Protein AF-A0A7W0FJI1-F1 (afdb_monomer)

Radius of gyration: 18.06 Å; Cα contacts (8 Å, |Δi|>4): 145; chains: 1; bounding box: 49×47×45 Å

Structure (mmCIF, N/CA/C/O backbone):
data_AF-A0A7W0FJI1-F1
#
_entry.id   AF-A0A7W0FJI1-F1
#
loop_
_atom_site.group_PDB
_atom_site.id
_atom_site.type_symbol
_atom_site.label_atom_id
_atom_site.label_alt_id
_atom_site.label_comp_id
_atom_site.label_asym_id
_atom_site.label_entity_id
_atom_site.label_seq_id
_atom_site.pdbx_PDB_ins_code
_atom_site.Cartn_x
_atom_site.Cartn_y
_atom_site.Cartn_z
_atom_site.occupancy
_atom_site.B_iso_or_equiv
_atom_site.auth_seq_id
_atom_site.auth_comp_id
_atom_site.auth_asym_id
_atom_site.auth_atom_id
_atom_site.pdbx_PDB_model_num
ATOM 1 N N . MET A 1 1 ? -27.247 22.416 16.399 1.00 37.78 1 MET A N 1
ATOM 2 C CA . MET A 1 1 ? -27.527 20.998 16.085 1.00 37.78 1 MET A CA 1
ATOM 3 C C . MET A 1 1 ? -26.183 20.280 15.946 1.00 37.78 1 MET A C 1
ATOM 5 O O . MET A 1 1 ? -25.514 20.449 14.938 1.00 37.78 1 MET A O 1
ATOM 9 N N . LYS A 1 2 ? -25.691 19.634 17.016 1.00 35.78 2 LYS A N 1
ATOM 10 C CA . LYS A 1 2 ? -24.375 18.966 17.032 1.00 35.78 2 LYS A CA 1
ATOM 11 C C . LYS A 1 2 ? -24.451 17.730 16.134 1.00 35.78 2 LYS A C 1
ATOM 13 O O . LYS A 1 2 ? -25.153 16.783 16.472 1.00 35.78 2 LYS A O 1
ATOM 18 N N . THR A 1 3 ? -23.741 17.733 15.011 1.00 39.91 3 THR A N 1
ATOM 19 C CA . THR A 1 3 ? -23.490 16.516 14.236 1.00 39.91 3 THR A CA 1
ATOM 20 C C . THR A 1 3 ? -22.648 15.592 15.107 1.00 39.91 3 THR A C 1
ATOM 22 O O . THR A 1 3 ? -21.445 15.805 15.264 1.00 39.91 3 THR A O 1
ATOM 25 N N . SER A 1 4 ? -23.308 14.628 15.748 1.00 39.97 4 SER A N 1
ATOM 26 C CA . SER A 1 4 ? -22.669 13.514 16.437 1.00 39.97 4 SER A CA 1
ATOM 27 C C . SER A 1 4 ? -21.708 12.863 15.448 1.00 39.97 4 SER A C 1
ATOM 29 O O . SER A 1 4 ? -22.136 12.225 14.487 1.00 39.97 4 SER A O 1
ATOM 31 N N . SER A 1 5 ? -20.408 13.111 15.613 1.00 43.91 5 SER A N 1
ATOM 32 C CA . SER A 1 5 ? -19.402 12.346 14.900 1.00 43.91 5 SER A CA 1
ATOM 33 C C . SER A 1 5 ? -19.561 10.922 15.401 1.00 43.91 5 SER A C 1
ATOM 35 O O . SER A 1 5 ? -19.326 10.639 16.573 1.00 43.91 5 SER A O 1
ATOM 37 N N . SER A 1 6 ? -20.051 10.039 14.536 1.00 47.97 6 SER A N 1
ATOM 38 C CA . SER A 1 6 ? -20.138 8.611 14.805 1.00 47.97 6 SER A CA 1
ATOM 39 C C . SER A 1 6 ? -18.716 8.098 15.032 1.00 47.97 6 SER A C 1
ATOM 41 O O . SER A 1 6 ? -18.022 7.702 14.093 1.00 47.97 6 SER A O 1
ATOM 43 N N . GLN A 1 7 ? -18.234 8.207 16.270 1.00 57.75 7 GLN A N 1
ATOM 44 C CA . GLN A 1 7 ? -16.935 7.701 16.663 1.00 57.75 7 GLN A CA 1
ATOM 45 C C . GLN A 1 7 ? -17.003 6.193 16.498 1.00 57.75 7 GLN A C 1
ATOM 47 O O . GLN A 1 7 ? -17.785 5.500 17.145 1.00 57.75 7 GLN A O 1
ATOM 52 N N . ASN A 1 8 ? -16.228 5.709 15.541 1.00 64.06 8 ASN A N 1
ATOM 53 C CA . ASN A 1 8 ? -16.152 4.306 15.220 1.00 64.06 8 ASN A CA 1
ATOM 54 C C . ASN A 1 8 ? -15.733 3.530 16.483 1.00 64.06 8 ASN A C 1
ATOM 56 O O . ASN A 1 8 ? -14.742 3.910 17.114 1.00 64.06 8 ASN A O 1
ATOM 60 N N . PRO A 1 9 ? -16.476 2.483 16.886 1.00 70.44 9 PRO A N 1
ATOM 61 C CA . PRO A 1 9 ? -16.374 1.906 18.226 1.00 70.44 9 PRO A CA 1
ATOM 62 C C . PRO A 1 9 ? -14.98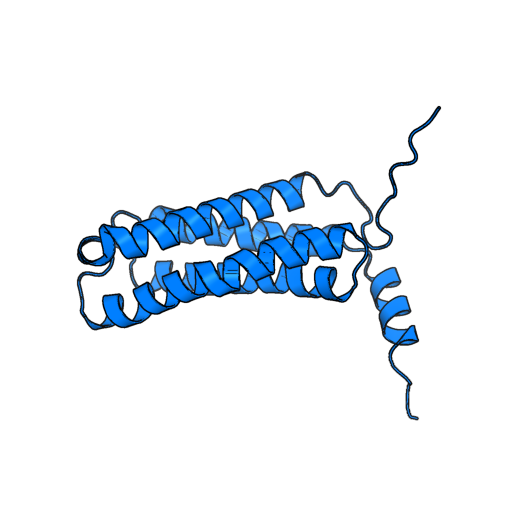0 1.381 18.578 1.00 70.44 9 PRO A C 1
ATOM 64 O O . PRO A 1 9 ? -14.671 1.266 19.762 1.00 70.44 9 PRO A O 1
ATOM 67 N N . PHE A 1 10 ? -14.144 1.089 17.582 1.00 77.69 10 PHE A N 1
ATOM 68 C CA . PHE A 1 10 ? -12.843 0.450 17.758 1.00 77.69 10 PHE A CA 1
ATOM 69 C C . PHE A 1 10 ? -11.651 1.404 17.883 1.00 77.69 10 PHE A C 1
ATOM 71 O O . PHE A 1 10 ? -10.537 0.936 18.110 1.00 77.69 10 PHE A O 1
ATOM 78 N N . PHE A 1 11 ? -11.846 2.717 17.746 1.00 80.31 11 PHE A N 1
ATOM 79 C CA . PHE A 1 11 ? -10.743 3.676 17.752 1.00 80.31 11 PHE A CA 1
ATOM 80 C C . PHE A 1 11 ? -10.870 4.682 18.895 1.00 80.31 11 PHE A C 1
ATOM 82 O O . PHE A 1 11 ? -11.919 5.288 19.094 1.00 80.31 11 PHE A O 1
ATOM 89 N N . ASN A 1 12 ? -9.777 4.881 19.633 1.00 74.06 12 ASN A N 1
ATOM 90 C CA . ASN A 1 12 ? -9.752 5.731 20.831 1.00 74.06 12 ASN A CA 1
ATOM 91 C C . ASN A 1 12 ? -9.415 7.206 20.538 1.00 74.06 12 ASN A C 1
ATOM 93 O O . ASN A 1 12 ? -9.531 8.055 21.418 1.00 74.06 12 ASN A O 1
ATOM 97 N N . ARG A 1 13 ? -8.933 7.522 19.329 1.00 76.69 13 ARG A N 1
ATOM 98 C CA . ARG A 1 13 ? -8.399 8.842 18.945 1.00 76.69 13 ARG A CA 1
ATOM 99 C C . ARG A 1 13 ? -8.689 9.163 17.474 1.00 76.69 13 ARG A C 1
ATOM 101 O O . ARG A 1 13 ? -9.105 8.305 16.703 1.00 76.69 13 ARG A O 1
ATOM 108 N N . SER A 1 14 ? -8.430 10.415 17.086 1.00 80.56 14 SER A N 1
ATOM 109 C CA . SER A 1 14 ? -8.529 10.900 15.701 1.00 80.56 14 SER A CA 1
ATOM 110 C C . SER A 1 14 ? -7.657 10.081 14.741 1.00 80.56 14 SER A C 1
ATOM 112 O O . SER A 1 14 ? -6.447 9.987 14.924 1.00 80.56 14 SER A O 1
ATOM 114 N N . LEU A 1 15 ? -8.263 9.548 13.677 1.00 84.25 15 LEU A N 1
ATOM 115 C CA . LEU A 1 15 ? -7.595 8.704 12.674 1.00 84.25 15 LEU A CA 1
ATOM 116 C C . LEU A 1 15 ? -7.011 9.487 11.498 1.00 84.25 15 LEU A C 1
ATOM 118 O O . LEU A 1 15 ? -6.582 8.882 10.519 1.00 84.25 15 LEU A O 1
ATOM 122 N N . LYS A 1 16 ? -6.995 10.825 11.566 1.00 88.50 16 LYS A N 1
ATOM 123 C CA . LYS A 1 16 ? -6.560 11.674 10.446 1.00 88.50 16 LYS A CA 1
ATOM 124 C C . LYS A 1 16 ? -5.162 11.297 9.955 1.00 88.50 16 LYS A C 1
ATOM 126 O O . LYS A 1 16 ? -4.998 11.050 8.771 1.00 88.50 16 LYS A O 1
ATOM 131 N N . LEU A 1 17 ? -4.189 11.178 10.861 1.00 90.56 17 LEU A N 1
ATOM 132 C CA . LEU A 1 17 ? -2.811 10.853 10.486 1.00 90.56 17 LEU A CA 1
ATOM 133 C C . LEU A 1 17 ? -2.681 9.434 9.909 1.00 90.56 17 LEU A C 1
ATOM 135 O O . LEU A 1 17 ? -2.036 9.258 8.884 1.00 90.56 17 LEU A O 1
ATOM 139 N N . LEU A 1 18 ? -3.330 8.440 10.526 1.00 92.62 18 LEU A N 1
ATOM 140 C CA . LEU A 1 18 ? -3.341 7.056 10.036 1.00 92.62 18 LEU A CA 1
ATOM 141 C C . LEU A 1 18 ? -3.950 6.955 8.628 1.00 92.62 18 LEU A C 1
ATOM 143 O O . LEU A 1 18 ? -3.382 6.300 7.753 1.00 92.62 18 LEU A O 1
ATOM 147 N N . ASN A 1 19 ? -5.083 7.626 8.405 1.00 92.75 19 ASN A N 1
ATOM 148 C CA . ASN A 1 19 ? -5.722 7.709 7.095 1.00 92.75 19 ASN A CA 1
ATOM 149 C C . ASN A 1 19 ? -4.801 8.378 6.079 1.00 92.75 19 ASN A C 1
ATOM 151 O O . ASN A 1 19 ? -4.611 7.831 4.999 1.00 92.75 19 ASN A O 1
ATOM 155 N N . THR A 1 20 ? -4.197 9.516 6.430 1.00 95.31 20 THR A N 1
ATOM 156 C CA . THR A 1 20 ? -3.273 10.222 5.539 1.00 95.31 20 THR A CA 1
ATOM 157 C C . THR A 1 20 ? -2.086 9.343 5.160 1.00 95.31 20 THR A C 1
ATOM 159 O O . THR A 1 20 ? -1.808 9.208 3.975 1.00 95.31 20 THR A O 1
ATOM 162 N N . LEU A 1 21 ? -1.427 8.685 6.121 1.00 95.12 21 LEU A N 1
ATOM 163 C CA . LEU A 1 21 ? -0.314 7.780 5.814 1.00 95.12 21 LEU A CA 1
ATOM 164 C C . LEU A 1 21 ? -0.749 6.600 4.942 1.00 95.12 21 LEU A C 1
ATOM 166 O O . LEU A 1 21 ? -0.023 6.229 4.029 1.00 95.12 21 LEU A O 1
ATOM 170 N N . SER A 1 22 ? -1.937 6.040 5.181 1.00 95.81 22 SER A N 1
ATOM 171 C CA . SER A 1 22 ? -2.453 4.930 4.372 1.00 95.81 22 SER A CA 1
ATOM 172 C C . SER A 1 22 ? -2.797 5.372 2.945 1.00 95.81 22 SER A C 1
ATOM 174 O O . SER A 1 22 ? -2.513 4.648 1.999 1.00 95.81 22 SER A O 1
ATOM 176 N N . ILE A 1 23 ? -3.346 6.580 2.769 1.00 97.00 23 ILE A N 1
ATOM 177 C CA . ILE A 1 23 ? -3.590 7.172 1.444 1.00 97.00 23 ILE A CA 1
ATOM 178 C C . ILE A 1 23 ? -2.265 7.434 0.729 1.00 97.00 23 ILE A C 1
ATOM 180 O O . ILE A 1 23 ? -2.130 7.093 -0.441 1.00 97.00 23 ILE A O 1
ATOM 184 N N . VAL A 1 24 ? -1.273 7.997 1.423 1.00 97.19 24 VAL A N 1
ATOM 185 C CA . VAL A 1 24 ? 0.061 8.215 0.850 1.00 97.19 24 VAL A CA 1
ATOM 186 C C . VAL A 1 24 ? 0.695 6.879 0.455 1.00 97.19 24 VAL A C 1
ATOM 188 O O . VAL A 1 24 ? 1.206 6.772 -0.654 1.00 97.19 24 VAL A O 1
ATOM 191 N N . ALA A 1 25 ? 0.600 5.842 1.293 1.00 96.62 25 ALA A N 1
ATOM 192 C CA . ALA A 1 25 ? 1.067 4.497 0.956 1.00 96.62 25 ALA A CA 1
ATOM 193 C C . ALA A 1 25 ? 0.347 3.927 -0.277 1.00 96.62 25 ALA A C 1
ATOM 195 O O . ALA A 1 25 ? 0.997 3.373 -1.156 1.00 96.62 25 ALA A O 1
ATOM 196 N N . ALA A 1 26 ? -0.974 4.105 -0.380 1.00 97.38 26 ALA A N 1
ATOM 197 C CA . ALA A 1 26 ? -1.760 3.669 -1.533 1.00 97.38 26 ALA A CA 1
ATOM 198 C C . ALA A 1 26 ? -1.342 4.388 -2.827 1.00 97.38 26 ALA A C 1
ATOM 200 O O . ALA A 1 26 ? -1.170 3.746 -3.862 1.00 97.38 26 ALA A O 1
ATOM 201 N N . ILE A 1 27 ? -1.144 5.709 -2.768 1.00 97.44 27 ILE A N 1
ATOM 202 C CA . ILE A 1 27 ? -0.701 6.513 -3.916 1.00 97.44 27 ILE A CA 1
ATOM 203 C C . ILE A 1 27 ? 0.709 6.105 -4.337 1.00 97.44 27 ILE A C 1
ATOM 205 O O . ILE A 1 27 ? 0.949 5.888 -5.522 1.00 97.44 27 ILE A O 1
ATOM 209 N N . LEU A 1 28 ? 1.636 5.972 -3.387 1.00 95.88 28 LEU A N 1
ATOM 210 C CA . LEU A 1 28 ? 3.000 5.557 -3.695 1.00 95.88 28 LEU A CA 1
ATOM 211 C C . LEU A 1 28 ? 3.033 4.132 -4.270 1.00 95.88 28 LEU A C 1
ATOM 213 O O . LEU A 1 28 ? 3.740 3.907 -5.250 1.00 95.88 28 LEU A O 1
ATOM 217 N N . LEU A 1 29 ? 2.219 3.201 -3.756 1.00 96.62 29 LEU A N 1
ATOM 218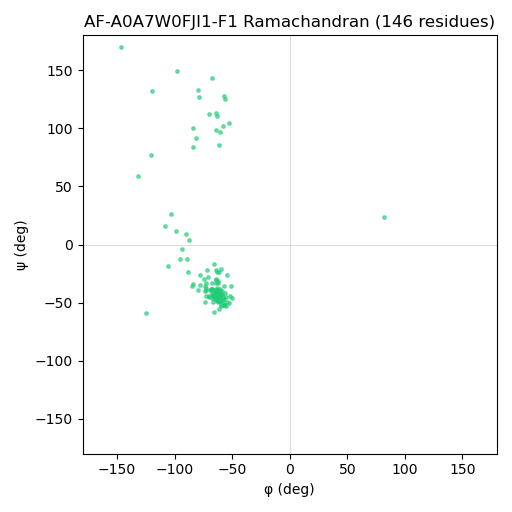 C CA . LEU A 1 29 ? 2.087 1.845 -4.300 1.00 96.62 29 LEU A CA 1
ATOM 219 C C . LEU A 1 29 ? 1.557 1.864 -5.738 1.00 96.62 29 LEU A C 1
ATOM 221 O O . LEU A 1 29 ? 2.109 1.188 -6.605 1.00 96.62 29 LEU A O 1
ATOM 225 N N . LEU A 1 30 ? 0.513 2.655 -5.996 1.00 97.44 30 LEU A N 1
ATOM 226 C CA . LEU A 1 30 ? -0.073 2.829 -7.324 1.00 97.44 30 LEU A CA 1
ATOM 227 C C . LEU A 1 30 ? 0.958 3.384 -8.314 1.00 97.44 30 LEU A C 1
ATOM 229 O O . LEU A 1 30 ? 1.178 2.797 -9.371 1.00 97.44 30 LEU A O 1
ATOM 233 N N . VAL A 1 31 ? 1.605 4.497 -7.963 1.00 95.94 31 VAL A N 1
ATOM 234 C CA . VAL A 1 31 ? 2.572 5.176 -8.836 1.00 95.94 31 VAL A CA 1
ATOM 235 C C . VAL A 1 31 ? 3.799 4.300 -9.069 1.00 95.94 31 VAL A C 1
ATOM 237 O O . VAL A 1 31 ? 4.208 4.135 -10.215 1.00 95.94 31 VAL A O 1
ATOM 240 N N . SER A 1 32 ? 4.362 3.696 -8.019 1.00 93.56 32 SER A N 1
ATOM 241 C CA . SER A 1 32 ? 5.537 2.825 -8.147 1.00 93.56 32 SER A CA 1
ATOM 242 C C . SER A 1 32 ? 5.253 1.587 -8.997 1.00 93.56 32 SER A C 1
ATOM 244 O O . SER A 1 32 ? 6.067 1.270 -9.858 1.00 93.56 32 SER A O 1
ATOM 246 N N . SER A 1 33 ? 4.087 0.951 -8.839 1.00 95.38 33 SER A N 1
ATOM 247 C CA . SER A 1 33 ? 3.712 -0.225 -9.641 1.00 95.38 33 SER A CA 1
ATOM 248 C C . SER A 1 33 ? 3.437 0.140 -11.106 1.00 95.38 33 SER A C 1
ATOM 250 O O . SER A 1 33 ? 3.842 -0.581 -12.014 1.00 95.38 33 SER A O 1
ATOM 252 N N . ILE A 1 34 ? 2.793 1.285 -11.375 1.00 96.44 34 ILE A N 1
ATOM 253 C CA . ILE A 1 34 ? 2.585 1.766 -12.754 1.00 96.44 34 ILE A CA 1
ATOM 254 C C . ILE A 1 34 ? 3.926 2.084 -13.422 1.00 96.44 34 ILE A C 1
ATOM 256 O O . ILE A 1 34 ? 4.156 1.670 -14.559 1.00 96.44 34 ILE A O 1
ATOM 260 N N . LEU A 1 35 ? 4.819 2.796 -12.727 1.00 94.19 35 LEU A N 1
ATOM 261 C CA . LEU A 1 35 ? 6.150 3.111 -13.246 1.00 94.19 35 LEU A CA 1
ATOM 262 C C . LEU A 1 35 ? 6.989 1.845 -13.449 1.00 94.19 35 LEU A C 1
ATOM 264 O O . LEU A 1 35 ? 7.654 1.743 -14.476 1.00 94.19 35 LEU A O 1
ATOM 268 N N . GLY A 1 36 ? 6.906 0.875 -12.534 1.00 92.81 36 GLY A N 1
ATOM 269 C CA . GLY A 1 36 ? 7.536 -0.445 -12.644 1.00 92.81 36 GLY A CA 1
ATOM 270 C C . GLY A 1 36 ? 7.141 -1.174 -13.925 1.00 92.81 36 GLY A C 1
ATOM 271 O O . GLY A 1 36 ? 8.000 -1.648 -14.667 1.00 92.81 36 GLY A O 1
ATOM 272 N N . ILE A 1 37 ? 5.851 -1.167 -14.266 1.00 95.31 37 ILE A N 1
ATOM 273 C CA . ILE A 1 37 ? 5.340 -1.793 -15.493 1.00 95.31 37 ILE A CA 1
ATOM 274 C C . ILE A 1 37 ? 5.721 -0.986 -16.743 1.00 95.31 37 ILE A C 1
ATOM 276 O O . ILE A 1 37 ? 6.128 -1.569 -17.754 1.00 95.31 37 ILE A O 1
ATOM 280 N N . TRP A 1 38 ? 5.588 0.342 -16.700 1.00 95.62 38 TRP A N 1
ATOM 281 C CA . TRP A 1 38 ? 5.794 1.204 -17.868 1.00 95.62 38 TRP A CA 1
ATOM 282 C C . TRP A 1 38 ? 7.275 1.343 -18.240 1.00 95.62 38 TRP A C 1
ATOM 284 O O . TRP A 1 38 ? 7.637 1.258 -19.412 1.00 95.62 38 TRP A O 1
ATOM 294 N N . LEU A 1 39 ? 8.146 1.466 -17.236 1.00 93.69 39 LEU A N 1
ATOM 295 C CA . LEU A 1 39 ? 9.598 1.605 -17.371 1.00 93.69 39 LEU A CA 1
ATOM 296 C C . LEU A 1 39 ? 10.336 0.295 -17.049 1.00 93.69 39 LEU A C 1
ATOM 298 O O . LEU A 1 39 ? 11.507 0.312 -16.670 1.00 93.69 39 LEU A O 1
ATOM 302 N N . ARG A 1 40 ? 9.674 -0.855 -17.229 1.00 91.69 40 ARG A N 1
ATOM 303 C CA . ARG A 1 40 ? 10.162 -2.184 -16.814 1.00 91.69 40 ARG A CA 1
ATOM 304 C C . ARG A 1 40 ? 11.577 -2.533 -17.269 1.00 91.69 40 ARG A C 1
ATOM 306 O O . ARG A 1 40 ? 12.297 -3.173 -16.524 1.00 91.69 40 ARG A O 1
ATOM 313 N N . ILE A 1 41 ? 11.997 -2.102 -18.460 1.00 88.88 41 ILE A N 1
ATOM 314 C CA . ILE A 1 41 ? 13.342 -2.395 -18.993 1.00 88.88 41 ILE A CA 1
ATOM 315 C C . ILE A 1 41 ? 14.414 -1.572 -18.257 1.00 88.88 41 ILE A C 1
ATOM 317 O O . ILE A 1 41 ? 15.527 -2.043 -18.051 1.00 88.88 41 ILE A O 1
ATOM 321 N N . MET A 1 42 ? 14.071 -0.351 -17.837 1.00 89.19 42 MET A N 1
ATOM 322 C CA . MET A 1 42 ? 14.969 0.545 -17.106 1.00 89.19 42 MET A CA 1
ATOM 323 C C . MET A 1 42 ? 15.059 0.167 -15.623 1.00 89.19 42 MET A C 1
ATOM 325 O O . MET A 1 42 ? 16.132 0.252 -15.033 1.00 89.19 42 MET A O 1
ATOM 329 N N . ILE A 1 43 ? 13.934 -0.228 -15.019 1.00 89.44 43 ILE A N 1
ATOM 330 C CA . ILE A 1 43 ? 13.848 -0.543 -13.586 1.00 89.44 43 ILE A CA 1
ATOM 331 C C . ILE A 1 43 ? 14.268 -1.997 -13.311 1.00 89.44 43 ILE A C 1
ATOM 333 O O . ILE A 1 43 ? 14.923 -2.257 -12.303 1.00 89.44 43 ILE A O 1
ATOM 337 N N . TYR A 1 44 ? 13.953 -2.929 -14.218 1.00 92.50 44 TYR A N 1
ATOM 338 C CA . TYR A 1 44 ? 14.234 -4.364 -14.093 1.00 92.50 44 TYR A CA 1
ATOM 339 C C . TYR A 1 44 ? 15.119 -4.859 -15.252 1.00 92.50 44 TYR A C 1
ATOM 341 O O . TYR A 1 44 ? 14.625 -5.487 -16.190 1.00 92.50 44 TYR A O 1
ATOM 349 N N . PRO A 1 45 ? 16.435 -4.585 -15.216 1.00 89.25 45 PRO A N 1
ATOM 350 C CA . PRO A 1 45 ? 17.320 -4.840 -16.352 1.00 89.25 45 PRO A CA 1
ATOM 351 C C . PRO A 1 45 ? 17.601 -6.327 -16.607 1.00 89.25 45 PRO A C 1
ATOM 353 O O . PRO A 1 45 ? 17.968 -6.685 -17.725 1.00 89.25 45 PRO A O 1
ATOM 356 N N . THR A 1 46 ? 17.444 -7.203 -15.605 1.00 92.19 46 THR A N 1
ATOM 357 C CA . THR A 1 46 ? 17.659 -8.649 -15.784 1.00 92.19 46 THR A CA 1
ATOM 358 C C . THR A 1 46 ? 16.338 -9.395 -16.006 1.00 92.19 46 THR A C 1
ATOM 360 O O . THR A 1 46 ? 15.304 -8.990 -15.461 1.00 92.19 46 THR A O 1
ATOM 363 N N . PRO A 1 47 ? 16.339 -10.509 -16.764 1.00 92.56 47 PRO A N 1
ATOM 364 C CA . PRO A 1 47 ? 15.135 -11.312 -16.992 1.00 92.56 47 PRO A CA 1
ATOM 365 C C . PRO A 1 47 ? 14.480 -11.817 -15.700 1.00 92.56 47 PRO A C 1
ATOM 367 O O . PRO A 1 47 ? 13.252 -11.885 -15.609 1.00 92.56 47 PRO A O 1
ATOM 370 N N . GLU A 1 48 ? 15.285 -12.149 -14.689 1.00 92.50 48 GLU A N 1
ATOM 371 C CA . GLU A 1 48 ? 14.822 -12.639 -13.388 1.00 92.50 48 GLU A CA 1
ATOM 372 C C . GLU A 1 48 ? 14.082 -11.540 -12.622 1.00 92.50 48 GLU A C 1
ATOM 374 O O . GLU A 1 48 ? 12.984 -11.778 -12.105 1.00 92.50 48 GLU A O 1
ATOM 379 N N . LEU A 1 49 ? 14.650 -10.326 -12.593 1.00 92.56 49 LEU A N 1
ATOM 380 C CA . LEU A 1 49 ? 14.022 -9.153 -11.985 1.00 92.56 49 LEU A CA 1
ATOM 381 C C . LEU A 1 49 ? 12.730 -8.801 -12.715 1.00 92.56 49 LEU A C 1
ATOM 383 O O . LEU A 1 49 ? 11.703 -8.602 -12.073 1.00 92.56 49 LEU A O 1
ATOM 387 N N . LEU A 1 50 ? 12.757 -8.780 -14.049 1.00 93.62 50 LEU A N 1
ATOM 388 C CA . LEU A 1 50 ? 11.604 -8.405 -14.859 1.00 93.62 50 LEU A CA 1
ATOM 389 C C . LEU A 1 50 ? 10.438 -9.365 -14.627 1.00 93.62 50 LEU A C 1
ATOM 391 O O . LEU A 1 50 ? 9.325 -8.926 -14.347 1.00 93.62 50 LEU A O 1
ATOM 395 N N . LYS A 1 51 ? 10.685 -10.678 -14.673 1.00 93.12 51 LYS A N 1
ATOM 396 C CA . LYS A 1 51 ? 9.640 -11.679 -14.422 1.00 93.12 51 LYS A CA 1
ATOM 397 C C . LYS A 1 51 ? 9.072 -11.564 -13.004 1.00 93.12 51 LYS A C 1
ATOM 399 O O . LYS A 1 51 ? 7.856 -11.643 -12.824 1.00 93.12 51 LYS A O 1
ATOM 404 N N . THR A 1 52 ? 9.938 -11.383 -12.011 1.00 93.19 52 THR A N 1
ATOM 405 C CA . THR A 1 52 ? 9.545 -11.375 -10.595 1.00 93.19 52 THR A CA 1
ATOM 406 C C . THR A 1 52 ? 8.811 -10.092 -10.217 1.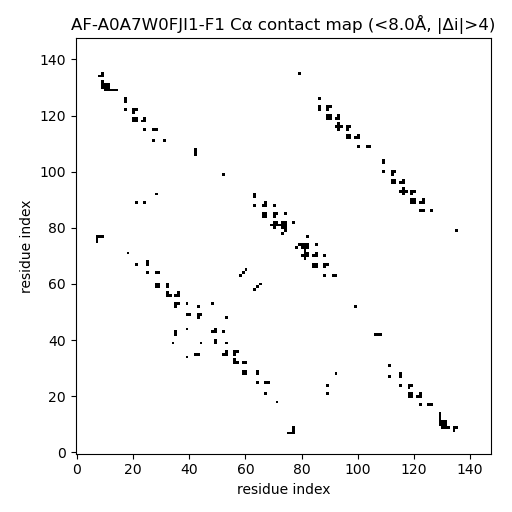00 93.19 52 THR A C 1
ATOM 408 O O . THR A 1 52 ? 7.731 -10.150 -9.630 1.00 93.19 52 THR A O 1
ATOM 411 N N . PHE A 1 53 ? 9.364 -8.932 -10.564 1.00 94.44 53 PHE A N 1
ATOM 412 C CA . PHE A 1 53 ? 8.863 -7.645 -10.095 1.00 94.44 53 PHE A CA 1
ATOM 413 C C . PHE A 1 53 ? 7.702 -7.107 -10.924 1.00 94.44 53 PHE A C 1
ATOM 415 O O . PHE A 1 53 ? 6.757 -6.606 -10.330 1.00 94.44 53 PHE A O 1
ATOM 422 N N . VAL A 1 54 ? 7.652 -7.346 -12.240 1.00 95.06 54 VAL A N 1
ATOM 423 C CA . VAL A 1 54 ? 6.455 -6.988 -13.029 1.00 95.06 54 VAL A CA 1
ATOM 424 C C . VAL A 1 54 ? 5.236 -7.790 -12.562 1.00 95.06 54 VAL A C 1
ATOM 426 O O . VAL A 1 54 ? 4.142 -7.243 -12.442 1.00 95.06 54 VAL A O 1
ATOM 429 N N . SER A 1 55 ? 5.412 -9.079 -12.246 1.00 94.25 55 SER A N 1
ATOM 430 C CA . SER A 1 55 ? 4.324 -9.899 -11.693 1.00 94.25 55 SER A CA 1
ATOM 431 C C . SER A 1 55 ? 3.856 -9.373 -10.331 1.00 94.25 55 SER A C 1
ATOM 433 O O . SER A 1 55 ? 2.653 -9.333 -10.068 1.00 94.25 55 SER A O 1
ATOM 435 N N . ASN A 1 56 ? 4.789 -8.926 -9.483 1.00 95.50 56 ASN A N 1
ATOM 436 C CA . ASN A 1 56 ? 4.458 -8.297 -8.205 1.00 95.50 56 ASN A CA 1
ATOM 437 C C . ASN A 1 56 ? 3.775 -6.936 -8.381 1.00 95.50 56 ASN A C 1
ATOM 4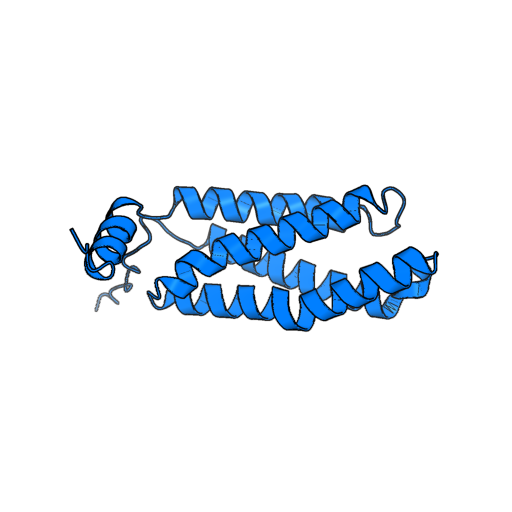39 O O . ASN A 1 56 ? 2.813 -6.672 -7.671 1.00 95.50 56 ASN A O 1
ATOM 443 N N . ASP A 1 57 ? 4.180 -6.103 -9.341 1.00 96.31 57 ASP A N 1
ATOM 444 C CA . ASP A 1 57 ? 3.522 -4.819 -9.619 1.00 96.31 57 ASP A CA 1
ATOM 445 C C . ASP A 1 57 ? 2.067 -5.022 -10.057 1.00 96.31 57 ASP A C 1
ATOM 447 O O . ASP A 1 57 ? 1.161 -4.329 -9.591 1.00 96.31 57 ASP A O 1
ATOM 451 N N . VAL A 1 58 ? 1.812 -6.027 -10.898 1.00 96.94 58 VAL A N 1
ATOM 452 C CA . VAL A 1 58 ? 0.446 -6.404 -11.284 1.00 96.94 58 VAL A CA 1
ATOM 453 C C . VAL A 1 58 ? -0.350 -6.879 -10.063 1.00 96.94 58 VAL A C 1
ATOM 455 O O . VAL A 1 58 ? -1.487 -6.444 -9.867 1.00 96.94 58 VAL A O 1
ATOM 458 N N . ALA A 1 59 ? 0.238 -7.718 -9.204 1.00 96.50 59 ALA A N 1
ATOM 459 C CA . ALA A 1 59 ? -0.407 -8.157 -7.966 1.00 96.50 59 ALA A CA 1
ATOM 460 C C . ALA A 1 59 ? -0.671 -6.988 -6.999 1.00 96.50 59 ALA A C 1
ATOM 462 O O . ALA A 1 59 ? -1.742 -6.908 -6.398 1.00 96.50 59 ALA A O 1
ATOM 463 N N . ASN A 1 60 ? 0.250 -6.032 -6.892 1.00 96.50 60 ASN A N 1
ATOM 464 C CA . ASN A 1 60 ? 0.087 -4.832 -6.079 1.00 96.50 60 ASN A CA 1
ATOM 465 C C . ASN A 1 60 ? -1.106 -3.997 -6.558 1.00 96.50 60 ASN A C 1
ATOM 467 O O . ASN A 1 60 ? -1.896 -3.540 -5.733 1.00 96.50 60 ASN A O 1
ATOM 471 N N . LEU A 1 61 ? -1.281 -3.838 -7.872 1.00 97.19 61 LEU A N 1
ATOM 472 C CA . LEU A 1 61 ? -2.392 -3.074 -8.446 1.00 97.19 61 LEU A CA 1
ATOM 473 C C . LEU A 1 61 ? -3.742 -3.790 -8.330 1.00 97.19 61 LEU A C 1
ATOM 475 O O . LEU A 1 61 ? -4.751 -3.141 -8.063 1.00 97.19 61 LEU A O 1
ATOM 479 N N . LEU A 1 62 ? -3.772 -5.110 -8.526 1.00 97.31 62 LEU A N 1
ATOM 480 C CA . LEU A 1 62 ? -5.017 -5.887 -8.540 1.00 97.31 62 LEU A CA 1
ATOM 481 C C . LEU A 1 62 ? -5.446 -6.393 -7.160 1.00 97.31 62 LEU A C 1
ATOM 483 O O . LEU A 1 62 ? -6.624 -6.676 -6.954 1.00 97.31 62 LEU A O 1
ATOM 487 N N . ILE A 1 63 ? -4.509 -6.527 -6.222 1.00 95.88 63 ILE A N 1
ATOM 488 C CA . ILE A 1 63 ? -4.747 -7.137 -4.910 1.00 95.88 63 ILE A CA 1
ATOM 489 C C . ILE A 1 63 ? -4.341 -6.173 -3.798 1.00 95.88 63 ILE A C 1
ATOM 491 O O . ILE A 1 63 ? -5.187 -5.791 -2.991 1.00 95.88 63 ILE A O 1
ATOM 495 N N . GLY A 1 64 ? -3.078 -5.739 -3.767 1.00 94.88 64 GLY A N 1
ATOM 496 C CA . GLY A 1 64 ? -2.549 -4.906 -2.678 1.00 94.88 64 GLY A CA 1
ATOM 497 C C . GLY A 1 64 ? -3.327 -3.602 -2.481 1.00 94.88 64 GLY A C 1
ATOM 498 O O . GLY A 1 64 ? -3.807 -3.307 -1.383 1.00 94.88 64 GLY A O 1
ATOM 499 N N . LEU A 1 65 ? -3.504 -2.845 -3.563 1.00 96.56 65 LEU A N 1
ATOM 500 C CA . LEU A 1 65 ? -4.190 -1.559 -3.562 1.00 96.56 65 LEU A CA 1
ATOM 501 C C . LEU A 1 65 ? -5.695 -1.701 -3.249 1.00 96.56 65 LEU A C 1
ATOM 503 O O . LEU A 1 65 ? -6.160 -1.014 -2.332 1.00 96.56 65 LEU A O 1
ATOM 507 N N . PRO A 1 66 ? -6.465 -2.600 -3.902 1.00 97.31 66 PRO A N 1
ATOM 508 C CA . PRO A 1 66 ? -7.864 -2.825 -3.547 1.00 97.31 66 PRO A CA 1
ATOM 509 C C . PRO A 1 66 ? -8.053 -3.276 -2.102 1.00 97.31 66 PRO A C 1
ATOM 511 O O . PRO A 1 66 ? -8.926 -2.741 -1.420 1.00 97.31 66 PRO A O 1
ATOM 514 N N . ILE A 1 67 ? -7.226 -4.199 -1.597 1.00 96.75 67 ILE A N 1
ATOM 515 C CA . ILE A 1 67 ? -7.323 -4.657 -0.206 1.00 96.75 67 ILE A CA 1
ATOM 516 C C . ILE A 1 67 ? -7.096 -3.492 0.758 1.00 96.75 67 ILE A C 1
ATOM 518 O O . ILE A 1 67 ? -7.863 -3.352 1.712 1.00 96.75 67 ILE A O 1
ATOM 522 N N . LEU A 1 68 ? -6.106 -2.625 0.518 1.00 96.88 68 LEU A N 1
ATOM 523 C CA . LEU A 1 68 ? -5.876 -1.462 1.376 1.00 96.88 68 LEU A CA 1
ATOM 524 C C . LEU A 1 68 ? -7.082 -0.507 1.360 1.00 96.88 68 LEU A C 1
ATOM 526 O O . LEU A 1 68 ? -7.601 -0.164 2.419 1.00 96.88 68 LEU A O 1
ATOM 530 N N . ILE A 1 69 ? -7.592 -0.133 0.184 1.00 96.81 69 ILE A N 1
ATOM 531 C CA . ILE A 1 69 ? -8.720 0.810 0.068 1.00 96.81 69 ILE A CA 1
ATOM 532 C C . ILE A 1 69 ? -10.000 0.229 0.688 1.00 96.81 69 ILE A C 1
ATOM 534 O O . ILE A 1 69 ? -10.691 0.905 1.459 1.00 96.81 69 ILE A O 1
ATOM 538 N N . ILE A 1 70 ? -10.319 -1.030 0.379 1.00 96.81 70 ILE A N 1
ATOM 539 C CA . ILE A 1 70 ? -11.528 -1.702 0.869 1.00 96.81 70 ILE A CA 1
ATOM 540 C C . ILE A 1 70 ? -11.442 -1.912 2.381 1.00 96.81 70 ILE A C 1
ATOM 542 O O . ILE A 1 70 ? -12.419 -1.644 3.081 1.00 96.81 70 ILE A O 1
ATOM 546 N N . SER A 1 71 ? -10.291 -2.345 2.904 1.00 95.31 71 SER A N 1
ATOM 547 C CA . SER A 1 71 ? -10.104 -2.538 4.347 1.00 95.31 71 SER A CA 1
ATOM 548 C C . SER A 1 71 ? -10.214 -1.223 5.114 1.00 95.31 71 SER A C 1
ATOM 550 O O . SER A 1 71 ? -10.926 -1.181 6.116 1.00 95.31 71 SER A O 1
ATOM 552 N N . MET A 1 72 ? -9.637 -0.130 4.601 1.00 93.88 72 MET A N 1
ATOM 553 C CA . MET A 1 72 ? -9.805 1.218 5.155 1.00 93.88 72 MET A CA 1
ATOM 554 C C . MET A 1 72 ? -11.279 1.627 5.219 1.00 93.88 72 MET A C 1
ATOM 556 O O . MET A 1 72 ? -11.778 2.013 6.280 1.00 93.88 72 MET A O 1
ATOM 560 N N . ALA A 1 73 ? -12.000 1.515 4.101 1.00 92.75 73 ALA A N 1
ATOM 561 C CA . ALA A 1 73 ? -13.411 1.887 4.032 1.00 92.75 73 ALA A CA 1
ATOM 562 C C . ALA A 1 73 ? -14.284 1.011 4.948 1.00 92.75 73 ALA A C 1
ATOM 564 O O . ALA A 1 73 ? -15.160 1.517 5.653 1.00 92.75 73 ALA A O 1
ATOM 565 N N . ALA A 1 74 ? -14.036 -0.299 4.977 1.00 91.88 74 ALA A N 1
ATOM 566 C CA . ALA A 1 74 ? -14.753 -1.241 5.827 1.00 91.88 74 ALA A CA 1
ATOM 567 C C . ALA A 1 74 ? -14.466 -0.993 7.316 1.00 91.88 74 ALA A C 1
ATOM 569 O O . ALA A 1 74 ? -15.398 -0.964 8.124 1.00 91.88 74 ALA A O 1
ATOM 570 N N . ALA A 1 75 ? -13.205 -0.751 7.681 1.00 89.94 75 ALA A N 1
ATOM 571 C CA . ALA A 1 75 ? -12.811 -0.419 9.044 1.00 89.94 75 ALA A CA 1
ATOM 572 C C . ALA A 1 75 ? -13.502 0.861 9.509 1.00 89.94 75 ALA A C 1
ATOM 574 O O . ALA A 1 75 ? -14.065 0.869 10.599 1.00 89.94 75 ALA A O 1
ATOM 575 N N . GLN A 1 76 ? -13.555 1.902 8.669 1.00 86.38 76 GLN A N 1
ATOM 576 C CA . GLN A 1 76 ? -14.249 3.164 8.961 1.00 86.38 76 GLN A CA 1
ATOM 577 C C . GLN A 1 76 ? -15.769 3.007 9.136 1.00 86.38 76 GLN A C 1
ATOM 579 O O . GLN A 1 76 ? -16.375 3.800 9.856 1.00 86.38 76 GLN A O 1
ATOM 584 N N . ARG A 1 77 ? -16.369 1.960 8.560 1.00 87.00 77 ARG A N 1
ATOM 585 C CA . ARG A 1 77 ? -17.782 1.585 8.753 1.00 87.00 77 ARG A CA 1
ATOM 586 C C . ARG A 1 77 ? -18.018 0.673 9.967 1.00 87.00 77 ARG A C 1
ATOM 588 O O . ARG A 1 77 ? -19.140 0.234 10.188 1.00 87.00 77 ARG A O 1
ATOM 595 N N . GLY A 1 78 ? -16.980 0.374 10.752 1.00 85.25 78 GLY A N 1
ATOM 596 C CA . GLY A 1 78 ? -17.074 -0.474 11.944 1.00 85.25 78 GLY A CA 1
ATOM 597 C C . GLY A 1 78 ? -17.034 -1.977 11.645 1.00 85.25 78 GLY A C 1
ATOM 598 O O . GLY A 1 78 ? -17.533 -2.772 12.443 1.00 85.25 78 GLY A O 1
ATOM 599 N N . SER A 1 79 ? -16.463 -2.388 10.507 1.00 88.06 79 SER A N 1
ATOM 600 C CA . SER A 1 79 ? -16.209 -3.803 10.215 1.00 88.06 79 SER A CA 1
ATOM 601 C C . SER A 1 79 ? -14.965 -4.297 10.949 1.00 88.06 79 SER A C 1
ATOM 603 O O . SER A 1 79 ? -13.883 -3.733 10.790 1.00 88.06 79 SER A O 1
ATOM 605 N N . LEU A 1 80 ? -15.109 -5.395 11.696 1.00 85.94 80 LEU A N 1
ATOM 606 C CA . LEU A 1 80 ? -13.992 -6.047 12.382 1.00 85.94 80 LEU A CA 1
ATOM 607 C C . LEU A 1 80 ? -13.011 -6.679 11.385 1.00 85.94 80 LEU A C 1
ATOM 609 O O . LEU A 1 80 ? -11.804 -6.561 11.558 1.00 85.94 80 LEU A O 1
ATOM 613 N N . VAL A 1 81 ? -13.520 -7.265 10.296 1.00 88.56 81 VAL A N 1
ATOM 614 C CA . VAL A 1 81 ? -12.683 -7.812 9.216 1.00 88.56 81 VAL A CA 1
ATOM 615 C C . VAL A 1 81 ? -11.886 -6.696 8.546 1.00 88.56 81 VAL A C 1
ATOM 617 O O . VAL A 1 81 ? -10.678 -6.815 8.403 1.00 88.56 81 VAL A O 1
ATOM 620 N N . GLY A 1 82 ? -12.531 -5.573 8.206 1.00 90.25 82 GLY A N 1
ATOM 621 C CA . GLY A 1 82 ? -11.833 -4.415 7.636 1.00 90.25 82 GLY A CA 1
ATOM 622 C C . GLY A 1 82 ? -10.746 -3.879 8.565 1.00 90.25 82 GLY A C 1
ATOM 623 O O . GLY A 1 82 ? -9.644 -3.565 8.120 1.00 90.25 82 GLY A O 1
ATOM 624 N N . LEU A 1 83 ? -11.037 -3.844 9.867 1.00 89.81 83 LEU A N 1
ATOM 625 C CA . LEU A 1 83 ? -10.092 -3.417 10.888 1.00 89.81 83 LEU A CA 1
ATOM 626 C C . LEU A 1 83 ? -8.872 -4.343 10.972 1.00 89.81 83 LEU A C 1
ATOM 628 O O . LEU A 1 83 ? -7.759 -3.842 11.049 1.00 89.81 83 LEU A O 1
ATOM 632 N N . LEU A 1 84 ? -9.047 -5.664 10.911 1.00 90.31 84 LEU A N 1
ATOM 633 C CA . LEU A 1 84 ? -7.928 -6.616 10.914 1.00 90.31 84 LEU A CA 1
ATOM 634 C C . LEU A 1 84 ? -7.153 -6.619 9.586 1.00 90.31 84 LEU A C 1
ATOM 636 O O . LEU A 1 84 ? -5.927 -6.720 9.582 1.00 90.31 84 LEU A O 1
ATOM 640 N N . CYS A 1 85 ? -7.849 -6.474 8.458 1.00 95.31 85 CYS A N 1
ATOM 641 C CA . CYS A 1 85 ? -7.229 -6.481 7.135 1.00 95.31 85 CYS A CA 1
ATOM 642 C C . CYS A 1 85 ? -6.408 -5.220 6.848 1.00 95.31 85 CYS A C 1
ATOM 644 O O . CYS A 1 85 ? -5.449 -5.303 6.091 1.00 95.31 85 CYS A O 1
ATOM 646 N N . TRP A 1 86 ? -6.735 -4.068 7.437 1.00 94.94 86 TRP A N 1
ATOM 647 C CA . TRP A 1 86 ? -6.014 -2.815 7.186 1.00 94.94 86 TRP A CA 1
ATOM 648 C C . TRP A 1 86 ? -4.526 -2.860 7.589 1.00 94.94 86 TRP A C 1
ATOM 650 O O . TRP A 1 86 ? -3.679 -2.634 6.720 1.00 94.94 86 TRP A O 1
ATOM 660 N N . PRO A 1 87 ? -4.139 -3.197 8.836 1.00 94.56 87 PRO A N 1
ATOM 661 C CA . PRO A 1 87 ? -2.729 -3.350 9.185 1.00 94.56 87 PRO A CA 1
ATOM 662 C C . PRO A 1 87 ? -2.079 -4.511 8.421 1.00 94.56 87 PRO A C 1
ATOM 664 O O . PRO A 1 87 ? -0.898 -4.426 8.102 1.00 94.56 87 PRO A O 1
A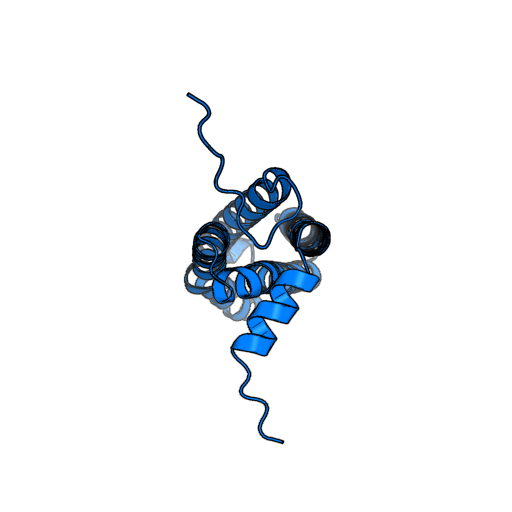TOM 667 N N . GLY A 1 88 ? -2.840 -5.554 8.063 1.00 95.69 88 GLY A N 1
ATOM 668 C CA . GLY A 1 88 ? -2.364 -6.636 7.196 1.00 95.69 88 GLY A CA 1
ATOM 669 C C . GLY A 1 88 ? -2.001 -6.155 5.786 1.00 95.69 88 GLY A C 1
ATOM 670 O O . GLY A 1 88 ? -0.958 -6.527 5.257 1.00 95.69 88 GLY A O 1
ATOM 671 N N . ALA A 1 89 ? -2.806 -5.268 5.201 1.00 96.81 89 ALA A N 1
ATOM 672 C CA . ALA A 1 89 ? -2.539 -4.649 3.906 1.00 96.81 89 ALA A CA 1
ATOM 673 C C . ALA A 1 89 ? -1.292 -3.756 3.953 1.00 96.81 89 ALA A C 1
ATOM 675 O O . ALA A 1 89 ? -0.435 -3.832 3.076 1.00 96.81 89 ALA A O 1
ATOM 676 N N . LEU A 1 90 ? -1.150 -2.949 5.011 1.00 96.69 90 LEU A N 1
ATOM 677 C CA . LEU A 1 90 ? 0.057 -2.147 5.228 1.00 96.69 90 LEU A CA 1
ATOM 678 C C . LEU A 1 90 ? 1.298 -3.031 5.428 1.00 96.69 90 LEU A C 1
ATOM 680 O O . LEU A 1 90 ? 2.369 -2.692 4.929 1.00 96.69 90 LEU A O 1
ATOM 684 N N . LEU A 1 91 ? 1.162 -4.172 6.111 1.00 97.00 91 LEU A N 1
ATOM 685 C CA . LEU A 1 91 ? 2.250 -5.133 6.296 1.00 97.00 91 LEU A CA 1
ATOM 686 C C . LEU A 1 91 ? 2.650 -5.800 4.977 1.00 97.00 91 LEU A C 1
ATOM 688 O O . LEU A 1 91 ? 3.840 -5.943 4.706 1.00 97.00 91 LEU A O 1
ATOM 692 N N . TYR A 1 92 ? 1.674 -6.160 4.142 1.00 96.31 92 TYR A N 1
ATOM 693 C CA . TYR A 1 92 ? 1.922 -6.662 2.792 1.00 96.31 92 TYR A CA 1
ATOM 694 C C . TYR A 1 92 ? 2.730 -5.655 1.964 1.00 96.31 92 TYR A C 1
ATOM 696 O O . TYR A 1 92 ? 3.728 -6.032 1.347 1.00 96.31 92 TYR A O 1
ATOM 704 N N . ILE A 1 93 ? 2.348 -4.374 1.992 1.00 96.31 93 ILE A N 1
ATOM 705 C CA . ILE A 1 93 ? 3.073 -3.312 1.280 1.00 96.31 93 ILE A CA 1
ATOM 706 C C . ILE A 1 93 ? 4.487 -3.161 1.842 1.00 96.31 93 ILE A C 1
ATOM 708 O O . ILE A 1 93 ? 5.447 -3.175 1.078 1.00 96.31 93 ILE A O 1
ATOM 712 N N . PHE A 1 94 ? 4.628 -3.078 3.168 1.00 97.12 94 PHE A N 1
ATOM 713 C CA . PHE A 1 94 ? 5.927 -2.998 3.835 1.00 97.12 94 PHE A CA 1
ATOM 714 C C . PHE A 1 94 ? 6.860 -4.135 3.404 1.00 97.12 94 PHE A C 1
ATOM 716 O O . PHE A 1 94 ? 7.989 -3.875 2.990 1.00 97.12 94 PHE A O 1
ATOM 723 N N . TYR A 1 95 ? 6.375 -5.378 3.460 1.00 95.75 95 TYR A N 1
ATOM 724 C CA . TYR A 1 95 ? 7.142 -6.561 3.082 1.00 95.75 95 TYR A CA 1
ATOM 725 C C . TYR A 1 95 ? 7.592 -6.500 1.620 1.00 95.75 95 TYR A C 1
ATOM 727 O O . TYR A 1 95 ? 8.784 -6.622 1.344 1.00 95.75 95 TYR A O 1
ATOM 735 N N . ASN A 1 96 ? 6.660 -6.260 0.691 1.00 94.56 96 ASN A N 1
ATOM 736 C CA . ASN A 1 96 ? 6.987 -6.213 -0.733 1.00 94.56 96 ASN A CA 1
ATOM 737 C C . ASN A 1 96 ? 8.000 -5.113 -1.017 1.00 94.56 96 ASN A C 1
ATOM 739 O O . ASN A 1 96 ? 9.036 -5.350 -1.626 1.00 94.56 96 ASN A O 1
ATOM 743 N N . THR A 1 97 ? 7.753 -3.911 -0.514 1.00 93.06 97 THR A N 1
ATOM 744 C CA . THR A 1 97 ? 8.645 -2.785 -0.754 1.00 93.06 97 THR A CA 1
ATOM 745 C C . THR A 1 97 ? 10.036 -2.996 -0.134 1.00 93.06 97 THR A C 1
ATOM 747 O O . THR A 1 97 ? 11.036 -2.592 -0.729 1.00 93.06 97 THR A O 1
ATOM 750 N N . LEU A 1 98 ? 10.139 -3.689 1.004 1.00 94.81 98 LEU A N 1
ATOM 751 C CA . LEU A 1 98 ? 11.430 -4.070 1.579 1.00 94.81 98 LEU A CA 1
ATOM 752 C C . LEU A 1 98 ? 12.207 -5.018 0.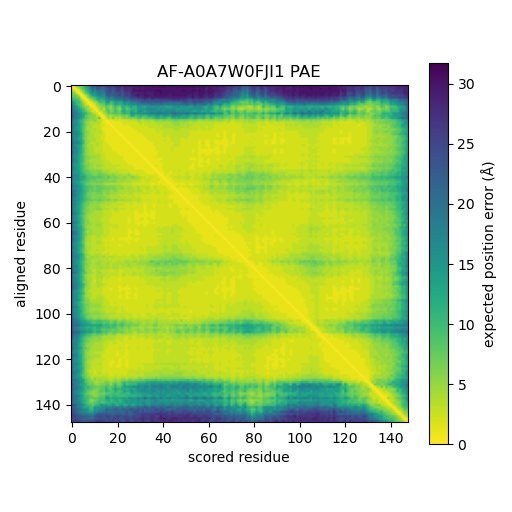651 1.00 94.81 98 LEU A C 1
ATOM 754 O O . LEU A 1 98 ? 13.401 -4.814 0.437 1.00 94.81 98 LEU A O 1
ATOM 758 N N . VAL A 1 99 ? 11.533 -6.001 0.044 1.00 94.44 99 VAL A N 1
ATOM 759 C CA . VAL A 1 99 ? 12.149 -6.906 -0.944 1.00 94.44 99 VAL A CA 1
ATOM 760 C C . VAL A 1 99 ? 12.672 -6.126 -2.153 1.00 94.44 99 VAL A C 1
ATOM 762 O O . VAL A 1 99 ? 13.804 -6.358 -2.572 1.00 94.44 99 VAL A O 1
ATOM 765 N N . TYR A 1 100 ? 11.909 -5.157 -2.672 1.00 92.25 100 TYR A N 1
ATOM 766 C CA . TYR A 1 100 ? 12.365 -4.300 -3.779 1.00 92.25 100 TYR A CA 1
ATOM 767 C C . TYR A 1 100 ? 13.612 -3.496 -3.383 1.00 92.25 100 TYR A C 1
ATOM 769 O O . TYR A 1 100 ? 14.572 -3.426 -4.150 1.00 92.25 100 TYR A O 1
ATOM 777 N N . SER A 1 101 ? 13.628 -2.936 -2.167 1.00 92.69 101 SER A N 1
ATOM 778 C CA . SER A 1 101 ? 14.770 -2.179 -1.645 1.00 92.69 101 SER A CA 1
ATOM 779 C C . SER A 1 101 ? 16.033 -3.038 -1.528 1.00 92.69 101 SER A C 1
ATOM 781 O O . SER A 1 101 ? 17.124 -2.559 -1.820 1.00 92.69 101 SER A O 1
ATOM 783 N N . LEU A 1 102 ? 15.908 -4.297 -1.103 1.00 92.62 102 LEU A N 1
ATOM 784 C CA . LEU A 1 102 ? 17.053 -5.198 -0.939 1.00 92.62 102 LEU A CA 1
ATOM 785 C C . LEU A 1 102 ? 17.541 -5.781 -2.270 1.00 92.62 102 LEU A C 1
ATOM 787 O O . LEU A 1 102 ? 18.740 -5.969 -2.453 1.00 92.62 102 LEU A O 1
ATOM 791 N N . ALA A 1 103 ? 16.627 -6.055 -3.201 1.00 90.75 103 ALA A N 1
ATOM 792 C CA . ALA A 1 103 ? 16.962 -6.646 -4.493 1.00 90.75 103 ALA A CA 1
ATOM 793 C C . ALA A 1 103 ? 17.555 -5.636 -5.486 1.00 90.75 103 ALA A C 1
ATOM 795 O O . ALA A 1 103 ? 18.285 -6.030 -6.394 1.00 90.75 103 ALA A O 1
ATOM 796 N N . MET A 1 104 ? 17.234 -4.345 -5.345 1.00 89.38 104 MET A N 1
ATOM 797 C CA . MET A 1 104 ? 17.603 -3.309 -6.317 1.00 89.38 104 MET A CA 1
ATOM 798 C C . MET A 1 104 ? 18.222 -2.059 -5.660 1.00 89.38 104 MET A C 1
ATOM 800 O O . MET A 1 104 ? 17.715 -0.949 -5.853 1.00 89.38 104 MET A O 1
ATOM 804 N N . PRO A 1 105 ? 19.339 -2.192 -4.917 1.00 86.00 105 PRO A N 1
ATOM 805 C CA . PRO A 1 105 ? 19.934 -1.090 -4.154 1.00 86.00 105 PRO A CA 1
ATOM 806 C C . PRO A 1 105 ? 20.460 0.074 -5.012 1.00 86.00 105 PRO A C 1
ATOM 808 O O . PRO A 1 105 ? 20.571 1.194 -4.525 1.00 86.00 105 PRO A O 1
ATOM 811 N N . PHE A 1 106 ? 20.761 -0.168 -6.291 1.00 83.19 106 PHE A N 1
ATOM 812 C CA . PHE A 1 106 ? 21.297 0.836 -7.224 1.00 83.19 106 PHE A CA 1
ATOM 813 C C . PHE A 1 106 ? 20.287 1.278 -8.292 1.00 83.19 106 PHE A C 1
ATOM 815 O O . PHE A 1 106 ? 20.666 1.855 -9.309 1.00 83.19 106 PHE A O 1
ATOM 822 N N . SER A 1 107 ? 18.997 0.991 -8.093 1.00 84.06 107 SER A N 1
ATOM 823 C CA . SER A 1 107 ? 17.957 1.442 -9.020 1.00 84.06 107 SER A CA 1
ATOM 824 C C . SER A 1 107 ? 17.815 2.972 -8.985 1.00 84.06 107 SER A C 1
ATOM 826 O O . SER A 1 107 ? 17.854 3.559 -7.902 1.00 84.06 107 SER A O 1
ATOM 828 N N . PRO A 1 108 ? 17.549 3.641 -10.124 1.00 80.75 108 PRO A N 1
ATOM 829 C CA . PRO A 1 108 ? 17.210 5.068 -10.149 1.00 80.75 108 PRO A CA 1
ATOM 830 C C . PRO A 1 108 ? 16.025 5.433 -9.239 1.00 80.75 108 PRO A C 1
ATOM 832 O O . PRO A 1 108 ? 15.931 6.555 -8.750 1.00 80.75 108 PRO A O 1
ATOM 835 N N . PHE A 1 109 ? 15.136 4.470 -8.978 1.00 80.81 109 PHE A N 1
ATOM 836 C CA . PHE A 1 109 ? 13.957 4.628 -8.125 1.00 80.81 109 PHE A CA 1
ATOM 837 C C . PHE A 1 109 ? 14.165 4.087 -6.709 1.00 80.81 109 PHE A C 1
ATOM 839 O O . PHE A 1 109 ? 13.202 3.987 -5.947 1.00 80.81 109 PHE A O 1
ATOM 846 N N . PHE A 1 110 ? 15.409 3.763 -6.340 1.00 87.19 110 PHE A N 1
ATOM 847 C CA . PHE A 1 110 ? 15.734 3.112 -5.077 1.00 87.19 110 PHE A CA 1
ATOM 848 C C . PHE A 1 110 ? 15.096 3.815 -3.881 1.00 87.19 110 PHE A C 1
ATOM 850 O O . PHE A 1 110 ? 14.467 3.142 -3.081 1.00 87.19 110 PHE A O 1
ATOM 857 N N . LEU A 1 111 ? 15.172 5.151 -3.799 1.00 89.88 111 LEU A N 1
ATOM 858 C CA . LEU A 1 111 ? 14.681 5.936 -2.656 1.00 89.88 111 LEU A CA 1
ATOM 859 C C . LEU A 1 111 ? 13.171 5.814 -2.398 1.00 89.88 111 LEU A C 1
ATOM 861 O O . LEU A 1 111 ? 12.733 6.014 -1.263 1.00 89.88 111 LEU A O 1
ATOM 865 N N . ILE A 1 112 ? 12.374 5.467 -3.413 1.00 91.56 112 ILE A N 1
ATOM 866 C CA . ILE A 1 112 ? 10.923 5.300 -3.256 1.00 91.56 112 ILE A CA 1
ATOM 867 C C . ILE A 1 112 ? 10.621 4.093 -2.365 1.00 91.56 112 ILE A C 1
ATOM 869 O O . ILE A 1 112 ? 9.716 4.155 -1.531 1.00 91.56 112 ILE A O 1
ATOM 873 N N . TYR A 1 113 ? 11.397 3.016 -2.492 1.00 92.12 113 TYR A N 1
ATOM 874 C CA . TYR A 1 113 ? 11.155 1.784 -1.752 1.00 92.12 113 TYR A CA 1
ATOM 875 C C . TYR A 1 113 ? 11.340 1.946 -0.224 1.00 92.12 113 TYR A C 1
ATOM 877 O O . TYR A 1 113 ? 10.373 1.762 0.517 1.00 92.12 113 TYR A O 1
ATOM 885 N N . PRO A 1 114 ? 12.496 2.370 0.320 1.00 93.81 114 PRO A N 1
ATOM 886 C CA . PRO A 1 114 ? 12.643 2.549 1.759 1.00 93.81 114 PRO A CA 1
ATOM 887 C C . PRO A 1 114 ? 11.688 3.620 2.305 1.00 93.81 114 PRO A C 1
ATOM 889 O O . PRO A 1 114 ? 11.166 3.455 3.407 1.00 93.81 114 PRO A O 1
ATOM 892 N N . LEU A 1 115 ? 11.376 4.673 1.536 1.00 95.44 115 LEU A N 1
ATOM 893 C CA . LEU A 1 115 ? 10.376 5.667 1.935 1.00 95.44 115 LEU A CA 1
ATOM 894 C C . LEU A 1 115 ? 8.993 5.032 2.133 1.00 95.44 115 LEU A C 1
ATOM 896 O O . LEU A 1 115 ? 8.353 5.237 3.167 1.00 95.44 115 LEU A O 1
ATOM 900 N N . GLN A 1 116 ? 8.535 4.231 1.173 1.00 95.00 116 GLN A N 1
ATOM 901 C CA . GLN A 1 116 ? 7.248 3.551 1.274 1.00 95.00 116 GLN A CA 1
ATOM 902 C C . GLN A 1 116 ? 7.234 2.487 2.382 1.00 95.00 116 GLN A C 1
ATOM 904 O O . GLN A 1 116 ? 6.212 2.330 3.061 1.00 95.00 116 GLN A O 1
ATOM 909 N N . ALA A 1 117 ? 8.362 1.824 2.644 1.00 95.75 117 ALA A N 1
ATOM 910 C CA . ALA A 1 117 ? 8.505 0.939 3.796 1.00 95.75 117 ALA A CA 1
ATOM 911 C C . ALA A 1 117 ? 8.335 1.710 5.122 1.00 95.75 117 ALA A C 1
ATOM 913 O O . ALA A 1 117 ? 7.543 1.300 5.972 1.00 95.75 117 ALA A O 1
ATOM 914 N N . ILE A 1 118 ? 8.991 2.865 5.280 1.00 96.94 118 ILE A N 1
ATOM 915 C CA . ILE A 1 118 ? 8.869 3.712 6.481 1.00 96.94 118 ILE A CA 1
ATOM 916 C C . ILE A 1 118 ? 7.425 4.187 6.678 1.00 96.94 118 ILE A C 1
ATOM 918 O O . ILE A 1 118 ? 6.896 4.095 7.787 1.00 96.94 118 ILE A O 1
ATOM 922 N N . ILE A 1 119 ? 6.766 4.659 5.617 1.00 96.31 119 ILE A N 1
ATOM 923 C CA . ILE A 1 119 ? 5.372 5.129 5.676 1.00 96.31 119 ILE A CA 1
ATOM 924 C C . ILE A 1 119 ? 4.432 3.994 6.095 1.00 96.31 119 ILE A C 1
ATOM 926 O O . ILE A 1 119 ? 3.580 4.188 6.965 1.00 96.31 119 ILE A O 1
ATOM 930 N N . SER A 1 120 ? 4.616 2.800 5.529 1.00 95.44 120 SER A N 1
ATOM 931 C CA . SER A 1 120 ? 3.800 1.625 5.854 1.00 95.44 120 SER A CA 1
ATOM 932 C C . SER A 1 120 ? 4.016 1.175 7.300 1.00 95.44 120 SER A C 1
ATOM 934 O O . SER A 1 120 ? 3.048 0.966 8.033 1.00 95.44 120 SER A O 1
ATOM 936 N N . ALA A 1 121 ? 5.271 1.119 7.756 1.00 96.62 121 ALA A N 1
ATOM 937 C CA . ALA A 1 121 ? 5.614 0.788 9.138 1.00 96.62 121 ALA A CA 1
ATOM 938 C C . ALA A 1 121 ? 5.046 1.814 10.134 1.00 96.62 121 ALA A C 1
ATOM 940 O O . ALA A 1 121 ? 4.437 1.438 11.138 1.00 96.62 121 ALA A O 1
ATOM 941 N N . ALA A 1 122 ? 5.170 3.112 9.839 1.00 96.06 122 ALA A N 1
ATOM 942 C CA . ALA A 1 122 ? 4.575 4.174 10.645 1.00 96.06 122 ALA A CA 1
ATOM 943 C C . ALA A 1 122 ? 3.043 4.048 10.706 1.00 96.06 122 ALA A C 1
ATOM 945 O O . ALA A 1 122 ? 2.456 4.202 11.780 1.00 96.06 122 ALA A O 1
ATOM 946 N N . GLY A 1 123 ? 2.402 3.703 9.584 1.00 94.62 123 GLY A N 1
ATOM 947 C CA . GLY A 1 123 ? 0.973 3.399 9.517 1.00 94.62 123 GLY A CA 1
ATOM 948 C C . GLY A 1 123 ? 0.573 2.253 10.448 1.00 94.62 123 GLY A C 1
ATOM 949 O O . GLY A 1 123 ? -0.350 2.415 11.242 1.00 94.62 123 GLY A O 1
ATOM 950 N N . ILE A 1 124 ? 1.307 1.136 10.429 1.00 94.62 124 ILE A N 1
ATOM 951 C CA . ILE A 1 124 ? 1.064 -0.021 11.311 1.00 94.62 124 ILE A CA 1
ATOM 952 C C . ILE A 1 124 ? 1.220 0.369 12.788 1.00 94.62 124 ILE A C 1
ATOM 954 O O . ILE A 1 124 ? 0.350 0.073 13.608 1.00 94.62 124 ILE A O 1
ATOM 958 N N . ILE A 1 125 ? 2.292 1.082 13.141 1.00 93.88 125 ILE A N 1
ATOM 959 C CA . ILE A 1 125 ? 2.540 1.518 14.524 1.00 93.88 125 I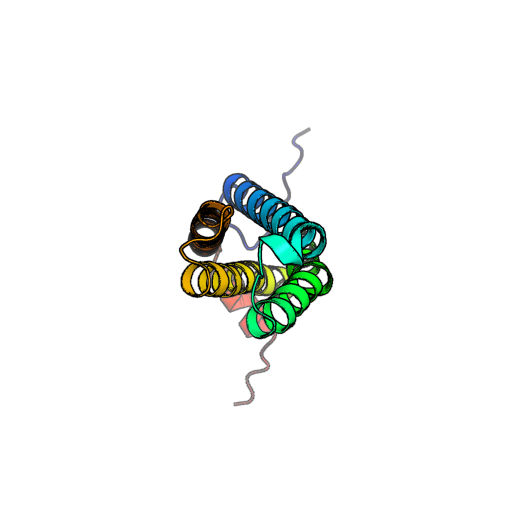LE A CA 1
ATOM 960 C C . ILE A 1 125 ? 1.418 2.444 15.008 1.00 93.88 125 ILE A C 1
ATOM 962 O O . ILE A 1 125 ? 0.921 2.296 16.129 1.00 93.88 125 ILE A O 1
ATOM 966 N N . LEU A 1 126 ? 0.997 3.402 14.178 1.00 91.62 126 LEU A N 1
ATOM 967 C CA . LEU A 1 126 ? -0.113 4.288 14.520 1.00 91.62 126 LEU A CA 1
ATOM 968 C C . LEU A 1 126 ? -1.431 3.532 14.630 1.00 91.62 126 LEU A C 1
ATOM 970 O O . LEU A 1 126 ? -2.196 3.825 15.549 1.00 91.62 126 LEU A O 1
ATOM 974 N N . PHE A 1 127 ? -1.675 2.564 13.748 1.00 91.75 127 PHE A N 1
ATOM 975 C CA . PHE A 1 127 ? -2.846 1.703 13.812 1.00 91.75 127 PHE A CA 1
ATOM 976 C C . PHE A 1 127 ? -2.923 1.016 15.178 1.00 91.75 127 PHE A C 1
ATOM 978 O O . PHE A 1 127 ? -3.915 1.180 15.889 1.00 91.75 127 PHE A O 1
ATOM 985 N N . ILE A 1 128 ? -1.844 0.353 15.603 1.00 89.88 128 ILE A N 1
ATOM 986 C CA . ILE A 1 128 ? -1.768 -0.322 16.906 1.00 89.88 128 ILE A CA 1
ATOM 987 C C . ILE A 1 128 ? -2.020 0.670 18.052 1.00 89.88 128 ILE A C 1
ATOM 989 O O . ILE A 1 128 ? -2.838 0.401 18.928 1.00 89.88 128 ILE A O 1
ATOM 993 N N . LYS A 1 129 ? -1.398 1.857 18.018 1.00 88.19 129 LYS A N 1
ATOM 994 C CA . LYS A 1 129 ? -1.563 2.888 19.064 1.00 88.19 129 LYS A CA 1
ATOM 995 C C . LYS A 1 129 ? -2.986 3.445 19.185 1.00 88.19 129 LYS A C 1
ATOM 997 O O . LYS A 1 129 ? -3.367 3.897 20.263 1.00 88.19 129 LYS A O 1
ATOM 1002 N N . HIS A 1 130 ? -3.745 3.496 18.092 1.00 85.69 130 HIS A N 1
ATOM 1003 C CA . HIS A 1 130 ? -5.082 4.107 18.068 1.00 85.69 130 HIS A CA 1
ATOM 1004 C C . HIS A 1 130 ? -6.210 3.094 18.278 1.00 85.69 130 HIS A C 1
ATOM 1006 O O . HIS A 1 130 ? -7.354 3.493 18.524 1.00 85.69 130 HIS A O 1
ATOM 1012 N N . THR A 1 131 ? -5.891 1.805 18.193 1.00 84.12 131 THR A N 1
ATOM 1013 C CA . THR A 1 131 ? -6.850 0.711 18.277 1.00 84.12 131 THR A CA 1
ATOM 1014 C C . THR A 1 131 ? -7.227 0.404 19.730 1.00 84.12 131 THR A C 1
ATOM 1016 O O . THR A 1 131 ? -6.374 0.275 20.605 1.00 84.12 131 THR A O 1
ATOM 1019 N N . ALA A 1 132 ? -8.526 0.269 19.998 1.00 77.94 132 ALA A N 1
ATOM 1020 C CA . ALA A 1 132 ? -9.068 -0.082 21.306 1.00 77.94 132 ALA A CA 1
ATOM 1021 C C . ALA A 1 132 ? -9.062 -1.609 21.511 1.00 77.94 132 ALA A C 1
ATOM 1023 O O . ALA A 1 132 ? -10.073 -2.272 21.274 1.00 77.94 132 ALA A O 1
ATOM 1024 N N . GLY A 1 133 ? -7.924 -2.161 21.946 1.00 72.56 133 GLY A N 1
ATOM 1025 C CA . GLY A 1 133 ? -7.725 -3.612 22.104 1.00 72.56 133 GLY A CA 1
ATOM 1026 C C . GLY A 1 133 ? -8.815 -4.318 22.924 1.00 72.56 133 GLY A C 1
ATOM 1027 O O . GLY A 1 133 ? -9.354 -5.326 22.477 1.00 72.56 133 GLY A O 1
ATOM 1028 N N . GLU A 1 134 ? -9.224 -3.730 24.053 1.00 70.62 134 GLU A N 1
ATOM 1029 C CA . GLU A 1 134 ? -10.290 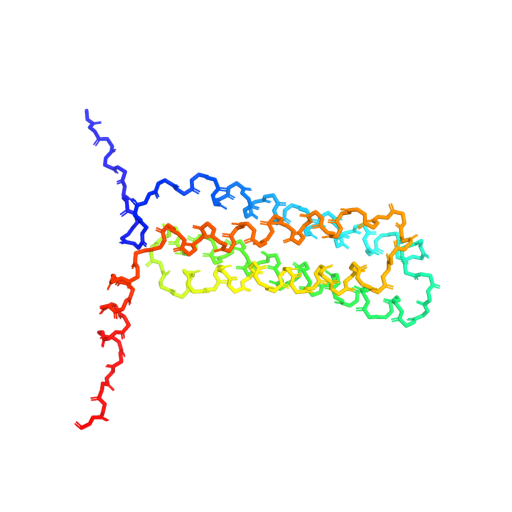-4.252 24.932 1.00 70.62 134 GLU A CA 1
ATOM 1030 C C . GLU A 1 134 ? -11.625 -4.468 24.195 1.00 70.62 134 GLU A C 1
ATOM 1032 O O . GLU A 1 134 ? -12.288 -5.494 24.338 1.00 70.62 134 GLU A O 1
ATOM 1037 N N . LYS A 1 135 ? -12.010 -3.525 23.326 1.00 71.00 135 LYS A N 1
ATOM 1038 C CA . LYS A 1 135 ? -13.275 -3.602 22.578 1.00 71.00 135 LYS A CA 1
ATOM 1039 C C . LYS A 1 135 ? -13.225 -4.618 21.440 1.00 71.00 135 LYS A C 1
ATOM 1041 O O . LYS A 1 135 ? -14.256 -5.182 21.076 1.00 71.00 135 LYS A O 1
ATOM 1046 N N . ILE A 1 136 ? -12.045 -4.833 20.859 1.00 76.56 136 ILE A N 1
ATOM 1047 C CA . ILE A 1 136 ? -11.838 -5.860 19.832 1.00 76.56 136 ILE A CA 1
ATOM 1048 C C . ILE A 1 136 ? -11.921 -7.245 20.461 1.00 76.56 136 ILE A C 1
ATOM 1050 O O . ILE A 1 136 ? -12.613 -8.104 19.917 1.00 76.56 136 ILE A O 1
ATOM 1054 N N . LYS A 1 137 ? -11.282 -7.431 21.621 1.00 73.94 137 LYS A N 1
ATOM 1055 C CA . LYS A 1 137 ? -11.311 -8.686 22.372 1.00 73.94 137 LYS A CA 1
ATOM 1056 C C . LYS A 1 137 ? -12.747 -9.099 22.714 1.00 73.94 137 LYS A C 1
ATOM 1058 O O . LYS A 1 137 ? -13.167 -10.172 22.295 1.00 73.94 137 LYS A O 1
ATOM 1063 N N . GLY A 1 138 ? -13.546 -8.199 23.297 1.00 73.75 138 GLY A N 1
ATOM 1064 C CA . GLY A 1 138 ? -14.949 -8.503 23.622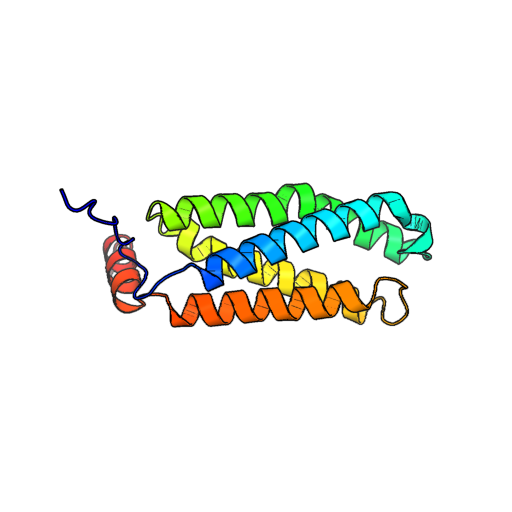 1.00 73.75 138 GLY A CA 1
ATOM 1065 C C . GLY A 1 138 ? -15.833 -8.820 22.402 1.00 73.75 138 GLY A C 1
ATOM 1066 O O . GLY A 1 138 ? -16.748 -9.637 22.481 1.00 73.75 138 GLY A O 1
ATOM 1067 N N . ARG A 1 139 ? -15.556 -8.226 21.231 1.00 74.50 139 ARG A N 1
ATOM 1068 C CA . ARG A 1 139 ? -16.261 -8.558 19.975 1.00 74.50 139 ARG A CA 1
ATOM 1069 C C . ARG A 1 139 ? -15.848 -9.911 19.397 1.00 74.50 139 ARG A C 1
ATOM 1071 O O . ARG A 1 139 ? -16.694 -10.568 18.793 1.00 74.50 139 ARG A O 1
ATOM 1078 N N . LEU A 1 140 ? -14.577 -10.287 19.529 1.00 75.62 140 LEU A N 1
ATOM 1079 C CA . LEU A 1 140 ? -14.061 -11.582 19.083 1.00 75.62 140 LEU A CA 1
ATOM 1080 C C . LEU A 1 140 ? -14.595 -12.708 19.968 1.00 75.62 140 LEU A C 1
ATOM 1082 O O . LEU A 1 140 ? -15.103 -13.690 19.438 1.00 75.62 140 LEU A O 1
ATOM 1086 N N . GLU A 1 141 ? -14.577 -12.527 21.287 1.00 74.00 141 GLU A N 1
ATOM 1087 C CA . GLU A 1 141 ? -15.124 -13.488 22.256 1.00 74.00 141 GLU A CA 1
ATOM 1088 C C . GLU A 1 141 ? -16.625 -13.723 22.041 1.00 74.00 141 GLU A C 1
ATOM 1090 O O . GLU A 1 141 ? -17.075 -14.860 22.046 1.00 74.00 141 GLU A O 1
ATOM 1095 N N . GLY A 1 142 ? -17.399 -12.683 21.706 1.00 66.56 142 GLY A N 1
ATOM 1096 C CA . GLY A 1 142 ? -18.815 -12.847 21.347 1.00 66.56 142 GLY A CA 1
ATOM 1097 C C . GLY A 1 142 ? -19.082 -13.632 20.048 1.00 66.56 142 GLY A C 1
ATOM 1098 O O . GLY A 1 142 ? -20.214 -14.058 19.828 1.00 66.56 142 GLY A O 1
ATOM 1099 N N . HIS A 1 143 ? -18.080 -13.818 19.177 1.00 63.34 143 HIS A N 1
ATOM 1100 C CA . HIS A 1 143 ? -18.193 -14.594 17.927 1.00 63.34 143 HIS A CA 1
ATOM 1101 C C . HIS A 1 143 ? -17.501 -15.962 17.995 1.00 63.34 143 HIS A C 1
ATOM 1103 O O . HIS A 1 143 ? -17.801 -16.842 17.184 1.00 63.34 143 HIS A O 1
ATOM 1109 N N . LEU A 1 144 ? -16.592 -16.161 18.947 1.00 63.03 144 LEU A N 1
ATOM 1110 C CA . LEU A 1 144 ? -15.990 -17.453 19.229 1.00 63.03 144 LEU A CA 1
ATOM 1111 C C . LEU A 1 144 ? -16.947 -18.211 20.152 1.00 63.03 144 LEU A C 1
ATOM 1113 O O . LEU A 1 144 ? -16.988 -17.970 21.351 1.00 63.03 144 LEU A O 1
ATOM 1117 N N . LYS A 1 145 ? -17.739 -19.141 19.598 1.00 57.06 145 LYS A N 1
ATOM 1118 C CA . LYS A 1 145 ? -18.369 -20.181 20.425 1.00 57.06 145 LYS A CA 1
ATOM 1119 C C . LYS A 1 145 ? -17.235 -20.970 21.073 1.00 57.06 145 LYS A C 1
ATOM 1121 O O . LYS A 1 145 ? -16.674 -21.852 20.424 1.00 57.06 145 LYS A O 1
ATOM 1126 N N . GLU A 1 146 ? -16.884 -20.640 22.310 1.00 55.78 146 GLU A N 1
ATOM 1127 C CA . GLU A 1 146 ? -16.042 -21.499 23.132 1.00 55.78 146 GLU A CA 1
ATOM 1128 C C . GLU A 1 146 ? -16.755 -22.851 23.244 1.00 55.78 146 GLU A C 1
ATOM 1130 O O . GLU A 1 146 ? -17.767 -23.002 23.925 1.00 55.78 146 GLU A O 1
ATOM 1135 N N . LYS A 1 147 ? -16.280 -23.827 22.468 1.00 52.41 147 LYS A N 1
ATOM 1136 C CA . LYS A 1 147 ? -16.540 -25.236 22.732 1.00 52.41 147 LYS A CA 1
ATOM 1137 C C . LYS A 1 147 ? -15.539 -25.649 23.804 1.00 52.41 147 LYS A C 1
ATOM 1139 O O . LYS A 1 147 ? -14.429 -26.047 23.457 1.00 52.41 147 LYS A O 1
ATOM 1144 N N . PHE A 1 148 ? -15.937 -25.540 25.062 1.00 49.00 148 PHE A N 1
ATOM 1145 C CA . PHE A 1 148 ? -15.363 -26.331 26.142 1.00 49.00 148 PHE A CA 1
ATOM 1146 C C . PHE A 1 148 ? -16.500 -27.005 26.898 1.00 49.00 148 PHE A C 1
ATOM 1148 O O . PHE A 1 148 ? -17.478 -26.302 27.235 1.00 49.00 148 PHE A O 1
#

Nearest PDB structures (foldseek):
  2w2u-assembly1_A  TM=7.393E-01  e=4.434E+00  Sulfolobus acidocaldarius
  6b0d-assembly1_C  TM=3.614E-01  e=1.145E+00  Escherichia coli O157:H7
  4etr-assembly1_A  TM=3.626E-01  e=3.995E+00  Pseudomonas aeruginosa PAO1

pLDDT: mean 86.88, std 13.94, range [35.78, 97.44]

Secondary structure (DSSP, 8-state):
--------TTBSS--HHHHHHHHHHHHHHHHHHHHHHHTHHHH--SHHHHHHHHHHHHHIIIIIHHHHHHHHHHHHTT-HHHHHHHHHHHHHHHHHHHHHHHH-TT-TTTTHHHHHHHHHHHHHHHHHHHB-HHHHHHHHHTTS----

Foldseek 3Di:
DDPPPPPQPFFDDDCVLLVVLLVVLLVLLLVVLVCCQVVVCQQQVDPVSSVPSVVVSVCCVPPLNCQQVVLVVCVSVNHLSSLVSNLVSLVVSLVVLVVSLVVRVPHPCNVSSVVSNVSSVVSNVVSVVGTDPVVSVVVVVVVDPPPD

Solvent-accessible surface area (backbone atoms only — not comparable to full-atom values): 7950 Å² total; per-residue (Å²): 133,83,80,76,74,81,72,43,85,52,48,77,58,87,56,65,65,45,50,51,36,48,50,50,41,46,51,51,51,51,52,51,26,51,46,43,59,75,42,27,69,78,72,27,77,46,73,68,48,34,60,53,50,43,53,47,27,52,44,37,62,72,44,49,44,48,46,34,54,49,13,48,55,34,28,70,72,61,35,68,66,18,50,58,41,29,51,51,34,33,48,52,50,24,53,53,29,47,50,51,34,70,75,35,72,84,40,97,65,30,71,56,25,57,51,46,23,51,41,21,50,52,29,40,55,46,48,61,74,35,44,36,61,73,60,50,50,58,56,47,54,76,67,49,81,79,88,125

Mean predicted aligned error: 6.76 Å

Sequence (148 aa):
MKTSSSQNPFFNRSLKLLNTLSIVAAILLLVSSILGIWLRIMIYPTPELLKTFVSNDVANLLIGLPILIISMAAAQRGSLVGLLCWPGALLYIFYNTLVYSLAMPFSPFFLIYPLQAIISAAGIILFIKHTAGEKIKGRLEGHLKEKF